Protein AF-A0A950D8M8-F1 (afdb_monomer)

Structure (mmCIF, N/CA/C/O backbone):
data_AF-A0A950D8M8-F1
#
_entry.id   AF-A0A950D8M8-F1
#
loop_
_atom_site.group_PDB
_atom_site.id
_atom_site.type_symbol
_atom_site.label_atom_id
_atom_site.label_alt_id
_atom_site.label_comp_id
_atom_site.label_asym_id
_atom_site.label_entity_id
_atom_site.label_seq_id
_atom_site.pdbx_PDB_ins_code
_atom_site.Cartn_x
_atom_site.Cartn_y
_atom_site.Cartn_z
_atom_site.occupancy
_atom_site.B_iso_or_equiv
_atom_site.auth_seq_id
_atom_site.auth_comp_id
_atom_site.auth_asym_id
_atom_site.auth_atom_id
_atom_site.pdbx_PDB_model_num
ATOM 1 N N . MET A 1 1 ? -4.737 -8.281 19.778 1.00 82.00 1 MET A N 1
ATOM 2 C CA . MET A 1 1 ? -5.221 -7.863 18.445 1.00 82.00 1 MET A CA 1
ATOM 3 C C . MET A 1 1 ? -4.470 -8.634 17.384 1.00 82.00 1 MET A C 1
ATOM 5 O O . MET A 1 1 ? -3.411 -9.161 17.703 1.00 82.00 1 MET A O 1
ATOM 9 N N . ARG A 1 2 ? -5.010 -8.769 16.174 1.00 89.94 2 ARG A N 1
ATOM 10 C CA . ARG A 1 2 ? -4.366 -9.537 15.103 1.00 89.94 2 ARG A CA 1
ATOM 11 C C . ARG A 1 2 ? -4.218 -8.660 13.872 1.00 89.94 2 ARG A C 1
ATOM 13 O O . ARG A 1 2 ? -5.165 -7.975 13.500 1.00 89.94 2 ARG A O 1
ATOM 20 N N . ALA A 1 3 ? -3.050 -8.728 13.246 1.00 94.50 3 ALA A N 1
ATOM 21 C CA . ALA A 1 3 ? -2.851 -8.208 11.907 1.00 94.50 3 ALA A CA 1
ATOM 22 C C . ALA A 1 3 ? -3.737 -8.975 10.915 1.00 94.50 3 ALA A C 1
ATOM 24 O O . ALA A 1 3 ? -3.830 -10.201 10.971 1.00 94.50 3 ALA A O 1
ATOM 25 N N . LEU A 1 4 ? -4.359 -8.241 9.998 1.00 95.56 4 LEU A N 1
ATOM 26 C CA . LEU A 1 4 ? -5.116 -8.788 8.876 1.00 95.56 4 LEU A CA 1
ATOM 27 C C . LEU A 1 4 ? -4.698 -8.034 7.624 1.00 95.56 4 LEU A C 1
ATOM 29 O O . LEU A 1 4 ? -4.805 -6.810 7.594 1.00 95.56 4 LEU A O 1
ATOM 33 N N . LEU A 1 5 ? -4.237 -8.765 6.619 1.00 96.75 5 LEU A N 1
ATOM 34 C CA . LEU A 1 5 ? -3.879 -8.253 5.302 1.00 96.75 5 LEU A CA 1
ATOM 35 C C . LEU A 1 5 ? -4.715 -9.005 4.275 1.00 96.75 5 LEU A C 1
ATOM 37 O O . LEU A 1 5 ? -4.923 -10.209 4.424 1.00 96.75 5 LEU A O 1
ATOM 41 N N . LEU A 1 6 ? -5.159 -8.309 3.236 1.00 97.38 6 LEU A N 1
ATOM 42 C CA . LEU A 1 6 ? -5.736 -8.946 2.058 1.00 97.38 6 LEU A CA 1
ATOM 43 C C . LEU A 1 6 ? -4.718 -8.875 0.918 1.00 97.38 6 LEU A C 1
ATOM 45 O O . LEU A 1 6 ? -4.135 -7.818 0.703 1.00 97.38 6 LEU A O 1
ATOM 49 N N . ALA A 1 7 ? -4.510 -9.968 0.188 1.00 97.69 7 ALA A N 1
ATOM 50 C CA . ALA A 1 7 ? -3.645 -9.991 -0.986 1.00 97.69 7 ALA A CA 1
ATOM 51 C C . ALA A 1 7 ? -4.438 -10.429 -2.222 1.00 97.69 7 ALA A C 1
ATOM 53 O O . ALA A 1 7 ? -5.079 -11.478 -2.205 1.00 97.69 7 ALA A O 1
ATOM 54 N N . VAL A 1 8 ? -4.377 -9.634 -3.289 1.00 96.00 8 VAL A N 1
ATOM 55 C CA . VAL A 1 8 ? -5.040 -9.889 -4.579 1.00 96.00 8 VAL A CA 1
ATOM 56 C C . VAL A 1 8 ? -4.062 -9.596 -5.713 1.00 96.00 8 VAL A C 1
ATOM 58 O O . VAL A 1 8 ? -3.216 -8.726 -5.574 1.00 96.00 8 VAL A O 1
ATOM 61 N N . HIS A 1 9 ? -4.122 -10.308 -6.841 1.00 94.69 9 HIS A N 1
ATOM 62 C CA . HIS A 1 9 ? -3.172 -10.037 -7.931 1.00 94.69 9 HIS A CA 1
ATOM 63 C C . HIS A 1 9 ? -3.469 -8.701 -8.624 1.00 94.69 9 HIS A C 1
ATOM 65 O O . HIS A 1 9 ? -2.609 -7.820 -8.668 1.00 94.69 9 HIS A O 1
ATOM 71 N N . HIS A 1 10 ? -4.693 -8.561 -9.143 1.00 92.00 10 HIS A N 1
ATOM 72 C CA . HIS A 1 10 ? -5.140 -7.338 -9.800 1.00 92.00 10 HIS A CA 1
ATOM 73 C C . HIS A 1 10 ? -5.424 -6.253 -8.759 1.00 92.00 10 HIS A C 1
ATOM 75 O O . HIS A 1 10 ? -6.096 -6.527 -7.762 1.00 92.00 10 HIS A O 1
ATOM 81 N N . PRO A 1 11 ? -4.928 -5.028 -8.972 1.00 91.62 11 PRO A N 1
ATOM 82 C CA . PRO A 1 11 ? -5.046 -3.975 -7.989 1.00 91.62 11 PRO A CA 1
ATOM 83 C C . PRO A 1 11 ? -6.480 -3.418 -7.963 1.00 91.62 11 PRO A C 1
ATOM 85 O O . PRO A 1 11 ? -7.012 -3.067 -9.018 1.00 91.62 11 PRO A O 1
ATOM 88 N N . PRO A 1 12 ? -7.111 -3.273 -6.779 1.00 91.12 12 PRO A N 1
ATOM 89 C CA . PRO A 1 12 ? -8.425 -2.629 -6.663 1.00 91.12 12 PRO A CA 1
ATOM 90 C C . PRO A 1 12 ? -8.411 -1.167 -7.130 1.00 91.12 12 PRO A C 1
ATOM 92 O O . PRO A 1 12 ? -9.403 -0.651 -7.635 1.00 91.12 12 PRO A O 1
ATOM 95 N N . TYR A 1 13 ? -7.259 -0.506 -6.988 1.00 87.12 13 TYR A N 1
ATOM 96 C CA . TYR A 1 13 ? -7.016 0.851 -7.459 1.00 87.12 13 TYR A CA 1
ATOM 97 C C . TYR A 1 13 ? -5.865 0.869 -8.452 1.00 87.12 13 TYR A C 1
ATOM 99 O O . TYR A 1 13 ? -4.809 0.328 -8.164 1.00 87.12 13 TYR A O 1
ATOM 107 N N . ALA A 1 14 ? -6.022 1.581 -9.559 1.00 68.94 14 ALA A N 1
ATOM 108 C CA . ALA A 1 14 ? -4.916 2.094 -10.355 1.00 68.94 14 ALA A CA 1
ATOM 109 C C . ALA A 1 14 ? -5.362 3.465 -10.872 1.00 68.94 14 ALA A C 1
ATOM 111 O O . ALA A 1 14 ? -6.450 3.595 -11.424 1.00 68.94 14 ALA A O 1
ATOM 112 N N . SER A 1 15 ? -4.595 4.518 -10.624 1.00 60.47 15 SER A N 1
ATOM 113 C CA . SER A 1 15 ? -4.939 5.875 -11.046 1.00 60.47 15 SER A CA 1
ATOM 114 C C . SER A 1 15 ? -4.283 6.192 -12.377 1.00 60.47 15 SER A C 1
ATOM 116 O O . SER A 1 15 ? -3.084 6.054 -12.471 1.00 60.47 15 SER A O 1
ATOM 118 N N . GLY A 1 16 ? -4.975 6.744 -13.379 1.00 49.78 16 GLY A N 1
ATOM 119 C CA . GLY A 1 16 ? -5.724 5.941 -14.359 1.00 49.78 16 GLY A CA 1
ATOM 120 C C . GLY A 1 16 ? -7.129 5.428 -14.020 1.00 49.78 16 GLY A C 1
ATOM 121 O O . GLY A 1 16 ? -7.500 4.410 -14.581 1.00 49.78 16 GLY A O 1
ATOM 122 N N . LEU A 1 17 ? -7.920 6.080 -13.157 1.00 49.00 17 LEU A N 1
ATOM 123 C CA . LEU A 1 17 ? -9.246 5.604 -12.686 1.00 49.00 17 LEU A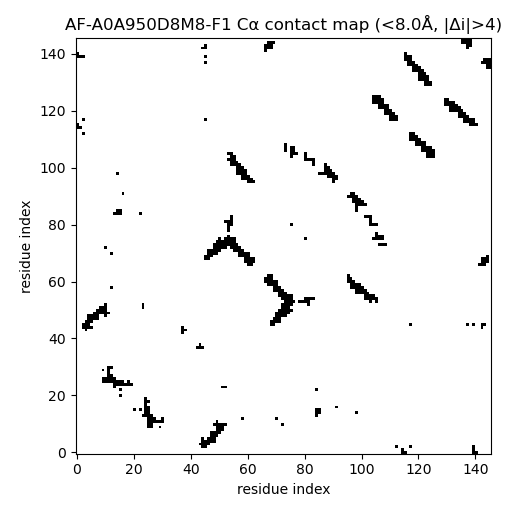 CA 1
ATOM 124 C C . LEU A 1 17 ? -10.357 5.483 -13.776 1.00 49.00 17 LEU A C 1
ATOM 126 O O . LEU A 1 17 ? -11.541 5.593 -13.467 1.00 49.00 17 LEU A O 1
ATOM 130 N N . GLN A 1 18 ? -10.001 5.272 -15.044 1.00 44.19 18 GLN A N 1
ATOM 131 C CA . GLN A 1 18 ? -10.886 4.916 -16.150 1.00 44.19 18 GLN A CA 1
ATOM 132 C C . GLN A 1 18 ? -10.387 3.640 -16.834 1.00 44.19 18 GLN A C 1
ATOM 134 O O . GLN A 1 18 ? -9.206 3.506 -17.142 1.00 44.19 18 GLN A O 1
ATOM 139 N N . GLU A 1 19 ? -11.327 2.756 -17.168 1.00 42.41 19 GLU A N 1
ATOM 140 C CA . GLU A 1 19 ? -11.137 1.515 -17.935 1.00 42.41 19 GLU A CA 1
ATOM 141 C C . GLU A 1 19 ? -10.598 1.714 -19.374 1.00 42.41 19 GLU A C 1
ATOM 143 O O . GLU A 1 19 ? -10.489 0.755 -20.131 1.00 42.41 19 GLU A O 1
ATOM 148 N N . SER A 1 20 ? -10.272 2.944 -19.794 1.00 41.97 20 SER A N 1
ATOM 149 C CA . SER A 1 20 ? -10.149 3.319 -21.211 1.00 41.97 20 SER A CA 1
ATOM 150 C C . SER A 1 20 ? -8.765 3.814 -21.667 1.00 41.97 20 SER A C 1
ATOM 152 O O . SER A 1 20 ? -8.684 4.527 -22.666 1.00 41.97 20 SER A O 1
ATOM 154 N N . GLY A 1 21 ? -7.673 3.489 -20.966 1.00 44.22 21 GLY A N 1
ATOM 155 C CA . GLY A 1 21 ? -6.319 3.957 -21.309 1.00 44.22 21 GLY A CA 1
ATOM 156 C C . GLY A 1 21 ? -5.296 2.846 -21.570 1.00 44.22 21 GLY A C 1
ATOM 157 O O . GLY A 1 21 ? -5.453 1.717 -21.118 1.00 44.22 21 GLY A O 1
ATOM 158 N N . PHE A 1 22 ? -4.199 3.182 -22.262 1.00 41.09 22 PHE A N 1
ATOM 159 C CA . PHE A 1 22 ? -2.985 2.357 -22.273 1.00 41.09 22 PHE A CA 1
ATOM 160 C C . PHE A 1 22 ? -2.318 2.430 -20.889 1.00 41.09 22 PHE A C 1
ATOM 162 O O . PHE A 1 22 ? -1.645 3.401 -20.553 1.00 41.09 22 PHE A O 1
ATOM 169 N N . GLY A 1 23 ? -2.551 1.401 -20.082 1.00 53.31 23 GLY A N 1
ATOM 170 C CA . GLY A 1 23 ? -2.074 1.227 -18.710 1.00 53.31 23 GLY A CA 1
ATOM 171 C C . GLY A 1 23 ? -2.907 0.125 -18.056 1.00 53.31 23 GLY A C 1
ATOM 172 O O . GLY A 1 23 ? -4.049 -0.066 -18.454 1.00 53.31 23 GLY A O 1
ATOM 173 N N . HIS A 1 24 ? -2.355 -0.647 -17.118 1.00 61.91 24 HIS A N 1
ATOM 174 C CA . HIS A 1 24 ? -3.120 -1.708 -16.453 1.00 61.91 24 HIS A CA 1
ATOM 175 C C . HIS A 1 24 ? -4.273 -1.084 -15.639 1.00 61.91 24 HIS A C 1
ATOM 177 O O . HIS A 1 24 ? -3.988 -0.402 -14.647 1.00 61.91 24 HIS A O 1
ATOM 183 N N . PRO A 1 25 ? -5.547 -1.258 -16.048 1.00 67.06 25 PRO A N 1
ATOM 184 C CA . PRO A 1 25 ? -6.665 -0.638 -15.353 1.00 67.06 25 PRO A CA 1
ATOM 185 C C . PRO A 1 25 ? -6.826 -1.267 -13.966 1.00 67.06 25 PRO A C 1
ATOM 187 O O . PRO A 1 25 ? -6.505 -2.440 -13.749 1.00 67.06 25 PRO A O 1
ATOM 190 N N . GLY A 1 26 ? -7.315 -0.475 -13.010 1.00 78.44 26 GLY A N 1
ATOM 191 C CA . GLY A 1 26 ? -7.736 -1.010 -11.716 1.00 78.44 26 GLY A CA 1
ATOM 192 C C . GLY A 1 26 ? -8.905 -1.981 -11.891 1.00 78.44 26 GLY A C 1
ATOM 193 O O . GLY A 1 26 ? -9.561 -1.987 -12.930 1.00 78.44 26 GLY A O 1
ATOM 194 N N . ASN A 1 27 ? -9.177 -2.794 -10.874 1.00 87.75 27 ASN A N 1
ATOM 195 C CA . ASN A 1 27 ? -10.291 -3.737 -10.885 1.00 87.75 27 ASN A CA 1
ATOM 196 C C . ASN A 1 27 ? -11.400 -3.278 -9.910 1.00 87.75 27 ASN A C 1
ATOM 198 O O . ASN A 1 27 ? -11.342 -3.620 -8.723 1.00 87.75 27 ASN A O 1
ATOM 202 N N . PRO A 1 28 ? -12.389 -2.487 -10.376 1.00 86.00 28 PRO A N 1
ATOM 203 C CA . PRO A 1 28 ? -13.472 -1.989 -9.528 1.00 86.00 28 PRO A CA 1
ATOM 204 C C . PRO A 1 28 ? -14.402 -3.100 -9.021 1.00 86.00 28 PRO A C 1
ATOM 206 O O . PRO A 1 28 ? -14.922 -2.979 -7.913 1.00 86.00 28 PRO A O 1
ATOM 209 N N . ASP A 1 29 ? -14.562 -4.199 -9.762 1.00 90.19 29 ASP A N 1
ATOM 210 C CA . ASP A 1 29 ? -15.346 -5.354 -9.306 1.00 90.19 29 ASP A CA 1
ATOM 211 C C . ASP A 1 29 ? -14.664 -6.041 -8.117 1.00 90.19 29 ASP A C 1
ATOM 213 O O . ASP A 1 29 ? -15.297 -6.294 -7.097 1.00 90.19 29 ASP A O 1
ATOM 217 N N . MET A 1 30 ? -13.341 -6.230 -8.183 1.00 91.75 30 MET A N 1
ATOM 218 C CA . MET A 1 30 ? -12.548 -6.728 -7.053 1.00 91.75 30 MET A CA 1
ATOM 219 C C . MET A 1 30 ? -12.666 -5.804 -5.838 1.00 91.75 30 MET A C 1
ATOM 221 O O . MET A 1 30 ? -12.779 -6.278 -4.711 1.00 91.75 30 MET A O 1
ATOM 225 N N . LEU A 1 31 ? -12.640 -4.482 -6.042 1.00 92.62 31 LEU A N 1
ATOM 226 C CA . LEU A 1 31 ? -12.848 -3.529 -4.951 1.00 92.62 31 LEU A CA 1
ATOM 227 C C . LEU A 1 31 ? -14.227 -3.713 -4.305 1.00 92.62 31 LEU A C 1
ATOM 229 O O . LEU A 1 31 ? -14.328 -3.736 -3.080 1.00 92.62 31 LEU A O 1
ATOM 233 N N . LYS A 1 32 ? -15.268 -3.867 -5.126 1.00 93.69 32 LYS A N 1
ATOM 234 C CA . LYS A 1 32 ? -16.634 -4.093 -4.660 1.00 93.69 32 LYS A CA 1
ATOM 235 C C . LYS A 1 32 ? -16.756 -5.405 -3.880 1.00 93.69 32 LYS A C 1
ATOM 237 O O . LYS A 1 32 ? -17.337 -5.404 -2.800 1.00 93.69 32 LYS A O 1
ATOM 242 N N . ASP A 1 33 ? -16.174 -6.493 -4.374 1.00 95.81 33 ASP A N 1
ATOM 243 C CA . ASP A 1 33 ? -16.197 -7.791 -3.691 1.00 95.81 33 ASP A CA 1
ATOM 244 C C . ASP A 1 33 ? -15.498 -7.729 -2.324 1.00 95.81 33 ASP A C 1
ATOM 246 O O . ASP A 1 33 ? -15.991 -8.289 -1.341 1.00 95.81 33 ASP A O 1
ATOM 250 N N . ILE A 1 34 ? -14.376 -7.000 -2.238 1.00 96.12 34 ILE A N 1
ATOM 251 C CA . ILE A 1 34 ? -13.669 -6.742 -0.975 1.00 96.12 34 ILE A CA 1
ATOM 252 C C . ILE A 1 34 ? -14.562 -5.966 -0.003 1.00 96.12 34 ILE A C 1
ATOM 254 O O . ILE A 1 34 ? -14.631 -6.310 1.180 1.00 96.12 34 ILE A O 1
ATOM 258 N N . ASP A 1 35 ? -15.244 -4.928 -0.479 1.00 95.81 35 ASP A N 1
ATOM 259 C CA . ASP A 1 35 ? -16.130 -4.114 0.352 1.00 95.81 35 ASP A CA 1
ATOM 260 C C . ASP A 1 35 ? -17.307 -4.921 0.883 1.00 95.81 35 ASP A C 1
ATOM 262 O O . ASP A 1 35 ? -17.604 -4.870 2.082 1.00 95.81 35 ASP A O 1
ATOM 266 N N . ASP A 1 36 ? -17.947 -5.694 0.010 1.00 97.44 36 ASP A N 1
ATOM 267 C CA . ASP A 1 36 ? -19.092 -6.525 0.350 1.00 97.44 36 ASP A CA 1
ATOM 268 C C . ASP A 1 36 ? -18.695 -7.591 1.377 1.00 97.44 36 ASP A C 1
ATOM 270 O O . ASP A 1 36 ? -19.379 -7.758 2.391 1.00 97.44 36 ASP A O 1
ATOM 274 N N . CYS A 1 37 ? -17.553 -8.267 1.188 1.00 97.25 37 CYS A N 1
ATOM 275 C CA . CYS A 1 37 ? -17.104 -9.287 2.132 1.00 97.25 37 CYS A CA 1
ATOM 276 C C . CYS A 1 37 ? -16.680 -8.689 3.481 1.00 97.25 37 CYS A C 1
ATOM 278 O O . CYS A 1 37 ? -17.013 -9.249 4.528 1.00 97.25 37 CYS A O 1
ATOM 280 N N . CYS A 1 38 ? -15.986 -7.544 3.488 1.00 96.19 38 CYS A N 1
ATOM 281 C CA . CYS A 1 38 ? -15.572 -6.877 4.727 1.00 96.19 38 CYS A CA 1
ATOM 282 C C . CYS A 1 38 ? -16.780 -6.343 5.503 1.00 96.19 38 CYS A C 1
ATOM 284 O O . CYS A 1 38 ? -16.840 -6.461 6.729 1.00 96.19 38 CYS A O 1
ATOM 286 N N . THR A 1 39 ? -17.767 -5.800 4.787 1.00 96.12 39 THR A N 1
ATOM 287 C CA . THR A 1 39 ? -19.030 -5.328 5.364 1.00 96.12 39 THR A CA 1
ATOM 288 C C . THR A 1 39 ? -19.819 -6.486 5.962 1.00 96.12 39 THR A C 1
ATOM 290 O O . THR A 1 39 ? -20.207 -6.412 7.127 1.00 96.12 39 THR A O 1
ATOM 293 N N . ALA A 1 40 ? -19.997 -7.580 5.216 1.00 97.69 40 ALA A N 1
ATOM 294 C CA . ALA A 1 40 ? -20.707 -8.765 5.692 1.00 97.69 40 ALA A CA 1
ATOM 295 C C . ALA A 1 40 ? -20.024 -9.409 6.911 1.00 97.69 40 ALA A C 1
ATOM 297 O O . ALA A 1 40 ? -20.700 -9.849 7.839 1.00 97.69 40 ALA A O 1
ATOM 298 N N . ALA A 1 41 ? -18.689 -9.437 6.935 1.00 96.19 41 ALA A N 1
ATOM 299 C CA . ALA A 1 41 ? -17.917 -9.977 8.051 1.00 96.19 41 ALA A CA 1
ATOM 300 C C . ALA A 1 41 ? -17.825 -9.025 9.257 1.00 96.19 41 ALA A C 1
ATOM 302 O O . ALA A 1 41 ? -17.436 -9.457 10.342 1.00 96.19 41 ALA A O 1
ATOM 303 N N . GLY A 1 42 ? -18.115 -7.732 9.078 1.00 94.06 42 GLY A N 1
ATOM 304 C CA . GLY A 1 42 ? -17.867 -6.698 10.087 1.00 94.06 42 GLY A CA 1
ATOM 305 C C . GLY A 1 42 ? -16.379 -6.499 10.413 1.00 94.06 42 GLY A C 1
ATOM 306 O O . GLY A 1 42 ? -16.046 -5.958 11.467 1.00 94.06 42 GLY A O 1
ATOM 307 N N . ILE A 1 43 ? -15.474 -6.950 9.538 1.00 92.44 43 ILE A N 1
ATOM 308 C CA . ILE A 1 43 ? -14.020 -6.921 9.739 1.00 92.44 43 ILE A CA 1
ATOM 309 C C . ILE A 1 43 ? -13.367 -6.335 8.489 1.00 92.44 43 ILE A C 1
ATOM 311 O O . ILE A 1 43 ? -13.570 -6.831 7.387 1.00 92.44 43 ILE A O 1
ATOM 315 N N . TRP A 1 44 ? -12.524 -5.320 8.680 1.00 94.38 44 TRP A N 1
ATOM 316 C CA . TRP A 1 44 ? -11.756 -4.675 7.611 1.00 94.38 44 TRP A CA 1
ATOM 317 C C . TRP A 1 44 ? -10.249 -4.922 7.782 1.00 94.38 44 TRP A C 1
ATOM 319 O O . TRP A 1 44 ? -9.744 -4.781 8.906 1.00 94.38 44 TRP A O 1
ATOM 329 N N . PRO A 1 45 ? -9.499 -5.235 6.706 1.00 95.94 45 PRO A N 1
ATOM 330 C CA . PRO A 1 45 ? -8.057 -5.459 6.778 1.00 95.94 45 PRO A CA 1
ATOM 331 C C . PRO A 1 45 ? -7.292 -4.177 7.136 1.00 95.94 45 PRO A C 1
ATOM 333 O O . PRO A 1 45 ? -7.793 -3.065 7.009 1.00 95.94 45 PRO A O 1
ATOM 336 N N . HIS A 1 46 ? -6.054 -4.340 7.597 1.00 96.69 46 HIS A N 1
ATOM 337 C CA . HIS A 1 46 ? -5.122 -3.251 7.913 1.00 96.69 46 HIS A CA 1
ATOM 338 C C . HIS A 1 46 ? -4.398 -2.719 6.685 1.00 96.69 46 HIS A C 1
ATOM 340 O O . HIS A 1 46 ? -3.975 -1.570 6.689 1.00 96.69 46 HIS A O 1
ATOM 346 N N . ALA A 1 47 ? -4.276 -3.536 5.643 1.00 96.94 47 ALA A N 1
ATOM 347 C CA . ALA A 1 47 ? -3.818 -3.120 4.330 1.00 96.94 47 ALA A CA 1
ATOM 348 C C . ALA A 1 47 ? -4.319 -4.103 3.270 1.00 96.94 47 ALA A C 1
ATOM 350 O O . ALA A 1 47 ? -4.606 -5.267 3.575 1.00 96.94 47 ALA A O 1
ATOM 351 N N . VAL A 1 48 ? -4.358 -3.643 2.023 1.00 97.06 48 VAL A N 1
ATOM 352 C CA . VAL A 1 48 ? -4.499 -4.511 0.849 1.00 97.06 48 VAL A CA 1
ATOM 353 C C . VAL A 1 48 ? -3.195 -4.494 0.062 1.00 97.06 48 VAL A C 1
ATOM 355 O O . VAL A 1 48 ? -2.627 -3.431 -0.176 1.00 97.06 48 VAL A O 1
ATOM 358 N N . LEU A 1 49 ? -2.713 -5.670 -0.326 1.00 97.94 49 LEU A N 1
ATOM 359 C CA . LEU A 1 49 ? -1.517 -5.871 -1.133 1.00 97.94 49 LEU A CA 1
ATOM 360 C C . LEU A 1 49 ? -1.924 -6.347 -2.524 1.00 97.94 49 LEU A C 1
ATOM 362 O O . LEU A 1 49 ? -2.757 -7.244 -2.661 1.00 97.94 49 LEU A O 1
ATOM 366 N N . SER A 1 50 ? -1.315 -5.767 -3.550 1.00 96.69 50 SER A N 1
ATOM 367 C CA . SER A 1 50 ? -1.544 -6.163 -4.934 1.00 96.69 50 SER A CA 1
ATOM 368 C C . SER A 1 50 ? -0.311 -6.014 -5.812 1.00 96.69 50 SER A C 1
ATOM 370 O O . SER A 1 50 ? 0.737 -5.563 -5.347 1.00 96.69 50 SER A O 1
ATOM 372 N N . ALA A 1 51 ? -0.413 -6.448 -7.068 1.00 94.00 51 ALA A N 1
ATOM 373 C CA . ALA A 1 51 ? 0.669 -6.415 -8.044 1.00 94.00 51 ALA A CA 1
ATOM 374 C C . ALA A 1 51 ? 0.121 -5.994 -9.418 1.00 94.00 51 ALA A C 1
ATOM 376 O O . ALA A 1 51 ? -0.601 -5.007 -9.510 1.00 94.00 51 ALA A O 1
ATOM 377 N N . HIS A 1 52 ? 0.461 -6.725 -10.480 1.00 92.81 52 HIS A N 1
ATOM 378 C CA . HIS A 1 52 ? 0.059 -6.472 -11.867 1.00 92.81 52 HIS A CA 1
ATOM 379 C C . HIS A 1 52 ? 0.716 -5.245 -12.521 1.00 92.81 52 HIS A C 1
ATOM 381 O O . HIS A 1 52 ? 1.352 -5.397 -13.557 1.00 92.81 52 HIS A O 1
ATOM 387 N N . SER A 1 53 ? 0.651 -4.054 -11.918 1.00 91.19 53 SER A N 1
ATOM 388 C CA . SER A 1 53 ? 1.378 -2.878 -12.425 1.00 91.19 53 SER A CA 1
ATOM 389 C C . SER A 1 53 ? 2.861 -2.967 -12.082 1.00 91.19 53 SER A C 1
ATOM 391 O O . SER A 1 53 ? 3.212 -3.170 -10.920 1.00 91.19 53 SER A O 1
ATOM 393 N N . HIS A 1 54 ? 3.740 -2.784 -13.070 1.00 93.31 54 HIS A N 1
ATOM 394 C CA . HIS A 1 54 ? 5.187 -2.979 -12.921 1.00 93.31 54 HIS A CA 1
ATOM 395 C C . HIS A 1 54 ? 5.898 -1.757 -12.323 1.00 93.31 54 HIS A C 1
ATOM 397 O O . HIS A 1 54 ? 6.832 -1.192 -12.892 1.00 93.31 54 HIS A O 1
ATOM 403 N N . ASN A 1 55 ? 5.400 -1.302 -11.181 1.00 93.88 55 ASN A N 1
ATOM 404 C CA . ASN A 1 55 ? 5.930 -0.203 -10.390 1.00 93.88 55 ASN A CA 1
ATOM 405 C C . ASN A 1 55 ? 5.425 -0.327 -8.945 1.00 93.88 55 ASN A C 1
ATOM 407 O O . ASN A 1 55 ? 4.637 -1.218 -8.612 1.00 93.88 55 ASN A O 1
ATOM 411 N N . TYR A 1 56 ? 5.914 0.554 -8.077 1.00 96.75 56 TYR A N 1
ATOM 412 C CA . TYR A 1 56 ? 5.389 0.699 -6.730 1.00 96.75 56 TYR A CA 1
ATOM 413 C C . TYR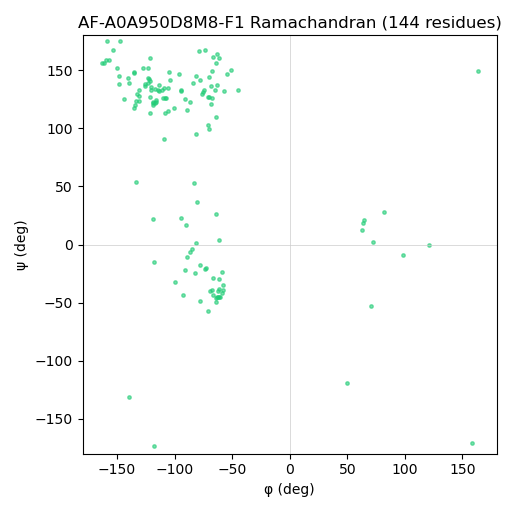 A 1 56 ? 4.352 1.816 -6.693 1.00 96.75 56 TYR A C 1
ATOM 415 O O . TYR A 1 56 ? 4.603 2.919 -7.182 1.00 96.75 56 TYR A O 1
ATOM 423 N N . GLN A 1 57 ? 3.213 1.545 -6.064 1.00 96.19 57 GLN A N 1
ATOM 4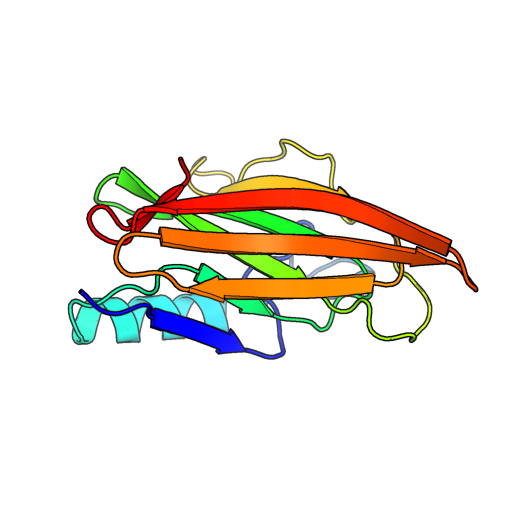24 C CA . GLN A 1 57 ? 2.147 2.512 -5.834 1.00 96.19 57 GLN A CA 1
ATOM 425 C C . GLN A 1 57 ? 1.553 2.321 -4.442 1.00 96.19 57 GLN A C 1
ATOM 427 O O . GLN A 1 57 ? 1.352 1.194 -3.988 1.00 96.19 57 GLN A O 1
ATOM 432 N N . ARG A 1 58 ? 1.186 3.426 -3.795 1.00 96.31 58 ARG A N 1
ATOM 433 C CA . ARG A 1 58 ? 0.431 3.414 -2.545 1.00 96.31 58 ARG A CA 1
ATOM 434 C C . ARG A 1 58 ? -0.758 4.353 -2.624 1.00 96.31 58 ARG A C 1
ATOM 436 O O . ARG A 1 58 ? -0.600 5.555 -2.829 1.00 96.31 58 ARG A O 1
ATOM 443 N N . TYR A 1 59 ? -1.940 3.810 -2.382 1.00 95.12 59 TYR A N 1
ATOM 444 C CA . TYR A 1 59 ? -3.179 4.554 -2.202 1.00 95.12 59 TYR A CA 1
ATOM 445 C C . TYR A 1 59 ? -3.545 4.565 -0.726 1.00 95.12 59 TYR A C 1
ATOM 447 O O . TYR A 1 59 ? -3.262 3.613 -0.003 1.00 95.12 59 TYR A O 1
ATOM 455 N N . MET A 1 60 ? -4.195 5.636 -0.289 1.00 94.50 60 MET A N 1
ATOM 456 C CA . MET A 1 60 ? -4.822 5.713 1.025 1.00 94.50 60 MET A CA 1
ATOM 457 C C . MET A 1 60 ? -6.317 5.858 0.815 1.00 94.50 60 MET A C 1
ATOM 459 O O . MET A 1 60 ? -6.745 6.794 0.138 1.00 94.50 60 MET A O 1
ATOM 463 N N . ARG A 1 61 ? -7.089 4.929 1.373 1.00 93.81 61 ARG A N 1
ATOM 464 C CA . ARG A 1 61 ? -8.548 4.946 1.309 1.00 93.81 61 ARG A CA 1
ATOM 465 C C . ARG A 1 61 ? -9.119 5.321 2.665 1.00 93.81 61 ARG A C 1
ATOM 467 O O . ARG A 1 61 ? -8.829 4.643 3.648 1.00 93.81 61 ARG A O 1
ATOM 474 N N . THR A 1 62 ? -9.971 6.334 2.684 1.00 94.44 62 THR A N 1
ATOM 475 C CA . THR A 1 62 ? -10.820 6.700 3.816 1.00 94.44 62 THR A CA 1
ATOM 476 C C . THR A 1 62 ? -12.141 5.940 3.719 1.00 94.44 62 THR A C 1
ATOM 478 O O . THR A 1 62 ? -12.904 6.117 2.770 1.00 94.44 62 THR A O 1
ATOM 481 N N . LEU A 1 63 ? -12.404 5.074 4.693 1.00 91.69 63 LEU A N 1
ATOM 482 C CA . LEU A 1 63 ? -13.669 4.359 4.850 1.00 91.69 63 LEU A CA 1
ATOM 483 C C . LEU A 1 63 ? -14.739 5.267 5.478 1.00 91.69 63 LEU A C 1
ATOM 485 O O . LEU A 1 63 ? -14.431 6.302 6.067 1.00 91.69 63 LEU A O 1
ATOM 489 N N . SER A 1 64 ? -16.004 4.844 5.419 1.00 89.44 64 SER A N 1
ATOM 490 C CA . SER A 1 64 ? -17.150 5.588 5.973 1.00 89.44 64 SER A CA 1
ATOM 491 C C . SER A 1 64 ? -17.057 5.859 7.481 1.00 89.44 64 SER A C 1
ATOM 493 O O . SER A 1 64 ? -17.646 6.815 7.973 1.00 89.44 64 SER A O 1
ATOM 495 N N . ASN A 1 65 ? -16.286 5.055 8.219 1.00 88.81 65 ASN A N 1
ATOM 496 C CA . ASN A 1 65 ? -16.002 5.247 9.644 1.00 88.81 65 ASN A CA 1
ATOM 497 C C . ASN A 1 65 ? -14.748 6.106 9.915 1.00 88.81 65 ASN A C 1
ATOM 499 O O . ASN A 1 65 ? -14.209 6.062 11.019 1.00 88.81 65 ASN A O 1
ATOM 503 N N . ASN A 1 66 ? -14.259 6.856 8.921 1.00 89.38 66 ASN A N 1
ATOM 504 C CA . ASN A 1 66 ? -13.028 7.658 8.961 1.00 89.38 66 ASN A CA 1
ATOM 505 C C . ASN A 1 66 ? -11.732 6.857 9.175 1.00 89.38 66 ASN A C 1
ATOM 507 O O . ASN A 1 66 ? -10.675 7.438 9.439 1.00 89.38 66 ASN A O 1
ATOM 511 N N . ARG A 1 67 ? -11.772 5.526 9.046 1.00 90.19 67 ARG A N 1
ATOM 512 C CA . ARG A 1 67 ? -10.554 4.715 9.001 1.00 90.19 67 ARG A CA 1
ATOM 513 C C . ARG A 1 67 ? -9.808 4.960 7.698 1.00 90.19 67 ARG A C 1
ATOM 515 O O . ARG A 1 67 ? -10.392 4.784 6.633 1.00 90.19 67 ARG A O 1
ATOM 522 N N . VAL A 1 68 ? -8.526 5.307 7.776 1.00 92.88 68 VAL A N 1
ATOM 523 C CA . VAL A 1 68 ? -7.66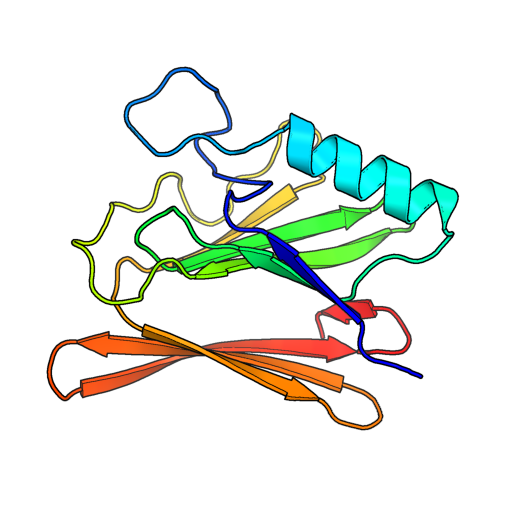2 5.479 6.606 1.00 92.88 68 VAL A CA 1
ATOM 524 C C . VAL A 1 68 ? -6.701 4.298 6.510 1.00 92.88 68 VAL A C 1
ATOM 526 O O . VAL A 1 68 ? -5.851 4.111 7.379 1.00 92.88 68 VAL A O 1
ATOM 529 N N . MET A 1 69 ? -6.824 3.498 5.451 1.00 93.06 69 MET A N 1
ATOM 530 C CA . MET A 1 69 ? -6.024 2.283 5.264 1.00 93.06 69 MET A CA 1
ATOM 531 C C . MET A 1 69 ? -5.231 2.296 3.945 1.00 93.06 69 MET A C 1
ATOM 533 O O . MET A 1 69 ? -5.734 2.794 2.929 1.00 93.06 69 MET A O 1
ATOM 537 N N . PRO A 1 70 ? -4.003 1.747 3.934 1.00 96.69 70 PRO A N 1
ATOM 538 C CA . PRO A 1 70 ? -3.185 1.663 2.737 1.00 96.69 70 PRO A CA 1
ATOM 539 C C . PRO A 1 70 ? -3.614 0.526 1.801 1.00 96.69 70 PRO A C 1
ATOM 541 O O . PRO A 1 70 ? -3.926 -0.591 2.222 1.00 96.69 70 PRO A O 1
ATOM 544 N N . TYR A 1 71 ? -3.552 0.815 0.507 1.00 96.31 71 TYR A N 1
ATOM 545 C CA . TYR A 1 71 ? -3.605 -0.156 -0.580 1.00 96.31 71 TYR A CA 1
ATOM 546 C C . TYR A 1 71 ? -2.292 -0.048 -1.352 1.00 96.31 71 TYR A C 1
ATOM 548 O O . TYR A 1 71 ? -1.957 1.020 -1.869 1.00 96.31 71 TYR A O 1
ATOM 556 N N . PHE A 1 72 ? -1.545 -1.140 -1.413 1.00 97.38 72 PHE A N 1
ATOM 557 C CA . PHE A 1 72 ? -0.255 -1.208 -2.082 1.00 97.38 72 PHE A CA 1
ATOM 558 C C . PHE A 1 72 ? -0.371 -1.928 -3.417 1.00 97.38 72 PHE A C 1
ATOM 560 O O . PHE A 1 72 ? -1.032 -2.963 -3.516 1.00 97.38 72 PHE A O 1
ATOM 567 N N . ILE A 1 73 ? 0.356 -1.429 -4.409 1.00 96.38 73 ILE A N 1
ATOM 568 C CA . ILE A 1 73 ? 0.677 -2.151 -5.635 1.00 96.38 73 ILE A CA 1
ATOM 569 C C . ILE A 1 73 ? 2.191 -2.305 -5.682 1.00 96.38 73 ILE A C 1
ATOM 571 O O . ILE A 1 73 ? 2.919 -1.317 -5.616 1.00 96.38 73 ILE A O 1
ATOM 575 N N . VAL A 1 74 ? 2.658 -3.548 -5.741 1.00 97.06 74 VAL A N 1
ATOM 576 C CA . VAL A 1 74 ? 4.073 -3.915 -5.641 1.00 97.06 74 VAL A CA 1
ATOM 577 C C . VAL A 1 74 ? 4.416 -4.919 -6.745 1.00 97.06 74 VAL A C 1
ATOM 579 O O . VAL A 1 74 ? 4.921 -6.010 -6.490 1.00 97.06 74 VAL A O 1
ATOM 582 N N . GLY A 1 75 ? 4.128 -4.582 -8.005 1.00 95.75 75 GLY A N 1
ATOM 583 C CA . GLY A 1 75 ? 4.488 -5.421 -9.159 1.00 95.75 75 GLY A CA 1
ATOM 584 C C . GLY A 1 75 ? 5.952 -5.262 -9.581 1.00 95.75 75 GLY A C 1
ATOM 585 O O . GLY A 1 75 ? 6.281 -5.284 -10.758 1.00 95.75 75 GLY A O 1
ATOM 586 N N . THR A 1 76 ? 6.857 -5.090 -8.624 1.00 96.75 76 THR A N 1
ATOM 587 C CA . THR A 1 76 ? 8.238 -4.630 -8.838 1.00 96.75 76 THR A CA 1
ATOM 588 C C . THR A 1 76 ? 9.247 -5.777 -8.970 1.00 96.75 76 THR A C 1
ATOM 590 O O . THR A 1 76 ? 10.436 -5.605 -8.707 1.00 96.75 76 THR A O 1
ATOM 593 N N . GLY A 1 77 ? 8.771 -6.967 -9.347 1.00 95.62 77 GLY A N 1
ATOM 594 C CA . GLY A 1 77 ? 9.498 -8.237 -9.231 1.00 95.62 77 GLY A CA 1
ATOM 595 C C . GLY A 1 77 ? 10.515 -8.560 -10.332 1.00 95.62 77 GLY A C 1
ATOM 596 O O . GLY A 1 77 ? 11.107 -9.633 -10.274 1.00 95.62 77 GLY A O 1
ATOM 597 N N . GLY A 1 78 ? 10.725 -7.684 -11.323 1.00 93.56 78 GLY A N 1
ATOM 598 C CA . GLY A 1 78 ? 11.767 -7.867 -12.353 1.00 93.56 78 GLY A CA 1
ATOM 599 C C . GLY A 1 78 ? 11.283 -7.918 -13.806 1.00 93.56 78 GLY A C 1
ATOM 600 O O . GLY A 1 78 ? 12.103 -8.043 -14.710 1.00 93.56 78 GLY A O 1
ATOM 601 N N . ILE A 1 79 ? 9.976 -7.807 -14.053 1.00 91.00 79 ILE A N 1
ATOM 602 C CA . ILE A 1 79 ? 9.438 -7.545 -15.395 1.00 91.00 79 ILE A CA 1
ATOM 603 C C . ILE A 1 79 ? 9.516 -6.042 -15.699 1.00 91.00 79 ILE A C 1
ATOM 605 O O . ILE A 1 79 ? 9.366 -5.238 -14.782 1.00 91.00 79 ILE A O 1
ATOM 609 N N . GLY A 1 80 ? 9.765 -5.672 -16.961 1.00 92.12 80 GLY A N 1
ATOM 610 C CA . GLY A 1 80 ? 10.051 -4.290 -17.373 1.00 92.12 80 GLY A CA 1
ATOM 611 C C . GLY A 1 80 ? 9.111 -3.253 -16.754 1.00 92.12 80 GLY A C 1
ATOM 612 O O . GLY A 1 80 ? 7.892 -3.454 -16.729 1.00 92.12 80 GLY A O 1
ATOM 613 N N . THR A 1 81 ? 9.701 -2.171 -16.241 1.00 92.06 81 THR A N 1
ATOM 614 C CA . THR A 1 81 ? 8.997 -1.155 -15.458 1.00 92.06 81 THR A CA 1
ATOM 615 C C . THR A 1 81 ? 7.935 -0.425 -16.272 1.00 92.06 81 THR A C 1
ATOM 617 O O . THR A 1 81 ? 7.970 -0.375 -17.503 1.00 92.06 81 THR A O 1
ATOM 620 N N . GLN A 1 82 ? 6.953 0.125 -15.563 1.00 89.75 82 GLN A N 1
ATOM 621 C CA . GLN A 1 82 ? 5.881 0.927 -16.139 1.00 89.75 82 GLN A CA 1
ATOM 622 C C . GLN A 1 82 ? 5.860 2.323 -15.524 1.00 89.75 82 GLN A C 1
ATOM 624 O O . GLN A 1 82 ? 5.976 2.469 -14.303 1.00 89.75 82 GLN A O 1
ATOM 629 N N . ASN A 1 83 ? 5.598 3.322 -16.368 1.00 89.81 83 ASN A N 1
ATOM 630 C CA . ASN A 1 83 ? 5.411 4.711 -15.958 1.00 89.81 83 ASN A CA 1
ATOM 631 C C . ASN A 1 83 ? 4.385 4.843 -14.826 1.00 89.81 83 ASN A C 1
ATOM 633 O O . ASN A 1 83 ? 3.406 4.091 -14.744 1.00 89.81 83 ASN A O 1
ATOM 637 N N . ILE A 1 84 ? 4.575 5.859 -13.985 1.00 90.00 84 ILE A N 1
ATOM 638 C CA . ILE A 1 84 ? 3.603 6.206 -12.952 1.00 90.00 84 ILE A CA 1
ATOM 639 C C . ILE A 1 84 ? 2.320 6.748 -13.606 1.00 90.00 84 ILE A C 1
ATOM 641 O O . ILE A 1 84 ? 2.393 7.694 -14.392 1.00 90.00 84 ILE A O 1
ATOM 645 N N . PRO A 1 85 ? 1.143 6.174 -13.295 1.00 83.75 85 PRO A N 1
ATOM 646 C CA . PRO A 1 85 ? -0.048 6.373 -14.122 1.00 83.75 85 PRO A CA 1
ATOM 647 C C . PRO A 1 85 ? -0.870 7.637 -13.778 1.00 83.75 85 PRO A C 1
ATOM 649 O O . PRO A 1 85 ? -1.793 7.995 -14.513 1.00 83.75 85 PRO A O 1
ATOM 652 N N . ALA A 1 86 ? -0.520 8.359 -12.705 1.00 85.56 86 ALA A N 1
ATOM 653 C CA . ALA A 1 86 ? -1.099 9.659 -12.357 1.00 85.56 86 ALA A CA 1
ATOM 654 C C . ALA A 1 86 ? -0.130 10.527 -11.526 1.00 85.56 86 ALA A C 1
ATOM 656 O O . ALA A 1 86 ? 0.860 10.024 -10.996 1.00 85.56 86 ALA A O 1
ATOM 657 N N . PRO A 1 87 ? -0.408 11.829 -11.341 1.00 88.94 87 PRO A N 1
ATOM 658 C CA . PRO A 1 87 ? 0.337 12.656 -10.396 1.00 88.94 87 PRO A CA 1
ATOM 659 C C . PRO A 1 87 ? 0.128 12.201 -8.944 1.00 88.94 87 PRO A C 1
ATOM 661 O O . PRO A 1 87 ? -1.007 12.028 -8.493 1.00 88.94 87 PRO A O 1
ATOM 664 N N . ILE A 1 88 ? 1.216 12.075 -8.178 1.00 92.25 88 ILE A N 1
ATOM 665 C CA . ILE A 1 88 ? 1.144 11.837 -6.729 1.00 92.25 88 ILE A CA 1
ATOM 666 C C . ILE A 1 88 ? 0.334 12.965 -6.073 1.00 92.25 88 ILE A C 1
ATOM 668 O O . ILE A 1 88 ? 0.559 14.147 -6.320 1.00 92.25 88 ILE A O 1
ATOM 672 N N . GLY A 1 89 ? -0.614 12.595 -5.216 1.00 90.69 89 GLY A N 1
ATOM 673 C CA . GLY A 1 89 ? -1.560 13.502 -4.573 1.00 90.69 89 GLY A CA 1
ATOM 674 C C . GLY A 1 89 ? -2.929 13.573 -5.249 1.00 90.69 89 GLY A C 1
ATOM 675 O O . GLY A 1 89 ? -3.840 14.142 -4.644 1.00 90.69 89 GLY A O 1
ATOM 676 N N . ALA A 1 90 ? -3.098 12.971 -6.433 1.00 89.62 90 ALA A N 1
ATOM 677 C CA . ALA A 1 90 ? -4.398 12.831 -7.081 1.00 89.62 90 ALA A CA 1
ATOM 678 C C . ALA A 1 90 ? -5.421 12.147 -6.157 1.00 89.62 90 ALA A C 1
ATOM 680 O O . ALA A 1 90 ? -5.077 11.281 -5.344 1.00 89.62 90 ALA A O 1
ATOM 681 N N . LYS A 1 91 ? -6.687 12.550 -6.287 1.00 89.25 91 LYS A N 1
ATOM 682 C CA . LYS A 1 91 ? -7.803 12.036 -5.490 1.00 89.25 91 LYS A CA 1
ATOM 683 C C . LYS A 1 91 ? -8.899 11.469 -6.387 1.00 89.25 91 LYS A C 1
ATOM 685 O O . LYS A 1 91 ? -9.059 11.928 -7.517 1.00 89.25 91 LYS A O 1
ATOM 690 N N . SER A 1 92 ? -9.657 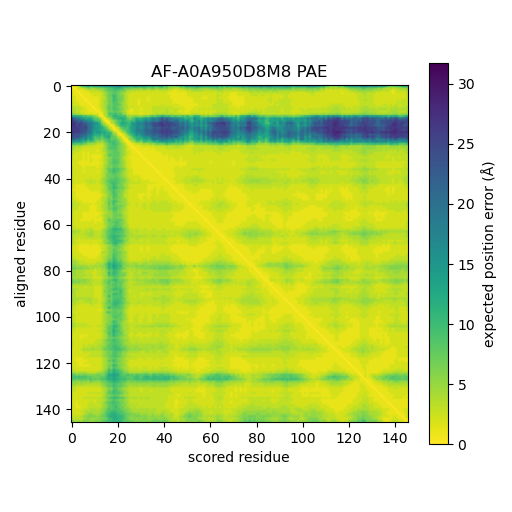10.503 -5.873 1.00 87.50 92 SER A N 1
ATOM 691 C CA . SER A 1 92 ? -10.932 10.099 -6.473 1.00 87.50 92 SER A CA 1
ATOM 692 C C . SER A 1 92 ? -11.925 11.267 -6.478 1.00 87.50 92 SER A C 1
ATOM 694 O O . SER A 1 92 ? -11.771 12.229 -5.723 1.00 87.50 92 SER A O 1
ATOM 696 N N . ALA A 1 93 ? -12.956 11.186 -7.323 1.00 86.00 93 ALA A N 1
ATOM 697 C CA . ALA A 1 93 ? -13.954 12.249 -7.476 1.00 86.00 93 ALA A CA 1
ATOM 698 C C . ALA A 1 93 ? -14.685 12.593 -6.164 1.00 86.00 93 ALA A C 1
ATOM 700 O O . ALA A 1 93 ? -14.988 13.755 -5.911 1.00 86.00 93 ALA A O 1
ATOM 701 N N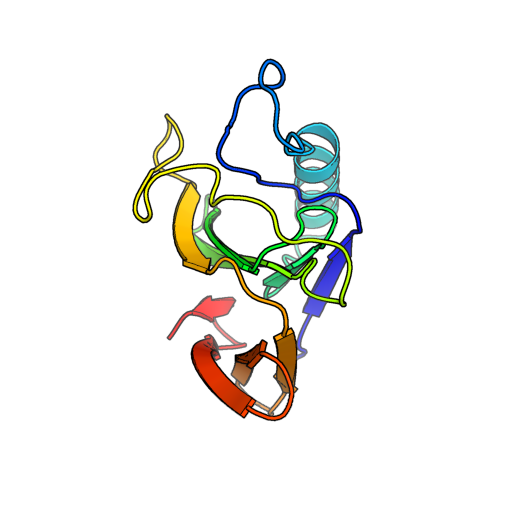 . ASP A 1 94 ? -14.923 11.594 -5.314 1.00 87.19 94 ASP A N 1
ATOM 702 C CA . ASP A 1 94 ? -15.523 11.737 -3.981 1.00 87.19 94 ASP A CA 1
ATOM 703 C C . ASP A 1 94 ? -14.498 12.093 -2.882 1.00 87.19 94 ASP A C 1
ATOM 705 O O . ASP A 1 94 ? -14.861 12.298 -1.726 1.00 87.19 94 ASP A O 1
ATOM 709 N N . GLY A 1 95 ? -13.206 12.152 -3.220 1.00 89.88 95 GLY A N 1
ATOM 710 C CA . GLY A 1 95 ? -12.112 12.433 -2.295 1.00 89.88 95 GLY A CA 1
ATOM 711 C C . GLY A 1 95 ? -11.773 11.306 -1.313 1.00 89.88 95 GLY A C 1
ATOM 712 O O . GLY A 1 95 ? -10.875 11.504 -0.491 1.00 89.88 95 GLY A O 1
ATOM 713 N N . SER A 1 96 ? -12.441 10.149 -1.383 1.00 91.25 96 SER A N 1
ATOM 714 C CA . SER A 1 96 ? -12.250 9.035 -0.441 1.00 91.25 96 SER A CA 1
ATOM 715 C C . SER A 1 96 ? -10.937 8.278 -0.654 1.00 91.25 96 SER A C 1
ATOM 717 O O . SER A 1 96 ? -10.433 7.648 0.274 1.00 91.25 96 SER A O 1
ATOM 719 N N . VAL A 1 97 ? -10.336 8.368 -1.842 1.00 92.88 97 VAL A N 1
ATOM 720 C CA . VAL A 1 97 ? -9.067 7.718 -2.182 1.00 92.88 97 VAL A CA 1
ATOM 721 C C . VAL A 1 97 ? -8.038 8.764 -2.585 1.00 92.88 97 VAL A C 1
ATOM 723 O O . VAL A 1 97 ? -8.305 9.623 -3.424 1.00 92.88 97 VAL A O 1
ATOM 726 N N . ARG A 1 98 ? -6.826 8.662 -2.033 1.00 92.62 98 ARG A N 1
ATOM 727 C CA . ARG A 1 98 ? -5.667 9.478 -2.415 1.00 92.62 98 ARG A CA 1
ATOM 728 C C . ARG A 1 98 ? -4.536 8.607 -2.946 1.00 92.62 98 ARG A C 1
ATOM 730 O O . ARG A 1 98 ? -4.000 7.783 -2.201 1.00 92.62 98 ARG A O 1
ATOM 737 N N . PHE A 1 99 ? -4.093 8.865 -4.173 1.00 93.56 99 PHE A N 1
ATOM 738 C CA . PHE A 1 99 ? -2.855 8.304 -4.709 1.00 93.56 99 PHE A CA 1
ATOM 739 C C . PHE A 1 99 ? -1.664 8.957 -4.009 1.00 93.56 99 PHE A C 1
ATOM 741 O O . PHE A 1 99 ? -1.367 10.131 -4.214 1.00 93.56 99 PHE A O 1
ATOM 748 N N . SER A 1 100 ? -1.057 8.243 -3.068 1.00 94.88 100 SER A N 1
ATOM 749 C CA . SER A 1 100 ? -0.274 8.867 -2.006 1.00 94.88 100 SER A CA 1
ATOM 750 C C . SER A 1 100 ? 1.223 8.858 -2.218 1.00 94.88 100 SER A C 1
ATOM 752 O O . SER A 1 100 ? 1.868 9.806 -1.773 1.00 94.88 100 SER A O 1
ATOM 754 N N . ASN A 1 101 ? 1.756 7.831 -2.873 1.00 96.81 101 ASN A N 1
ATOM 755 C CA . ASN A 1 101 ? 3.163 7.752 -3.241 1.00 96.81 101 ASN A CA 1
ATOM 756 C C . ASN A 1 101 ? 3.357 6.720 -4.359 1.00 96.81 101 ASN A C 1
ATOM 758 O O . ASN A 1 101 ? 2.534 5.812 -4.499 1.00 96.81 101 ASN A O 1
ATOM 762 N N . ALA A 1 102 ? 4.427 6.850 -5.139 1.00 95.88 102 ALA A N 1
ATOM 763 C CA . ALA A 1 102 ? 4.787 5.888 -6.173 1.00 95.88 102 ALA A CA 1
ATOM 764 C C . ALA A 1 102 ? 6.239 6.050 -6.631 1.00 95.88 102 ALA A C 1
ATOM 766 O O . ALA A 1 102 ? 6.804 7.139 -6.538 1.00 95.88 102 ALA A O 1
ATOM 767 N N . ILE A 1 103 ? 6.818 4.976 -7.168 1.00 96.19 103 ILE A N 1
ATOM 768 C CA . ILE A 1 103 ? 8.110 5.017 -7.858 1.00 96.19 103 ILE A CA 1
ATOM 769 C C . ILE A 1 103 ? 8.161 3.966 -8.967 1.00 96.19 103 ILE A C 1
ATOM 771 O O . ILE A 1 103 ? 7.707 2.831 -8.800 1.00 96.19 103 ILE A O 1
ATOM 775 N N . GLU A 1 104 ? 8.718 4.355 -10.110 1.00 95.19 104 GLU A N 1
ATOM 776 C CA . GLU A 1 104 ? 9.068 3.435 -11.184 1.00 95.19 104 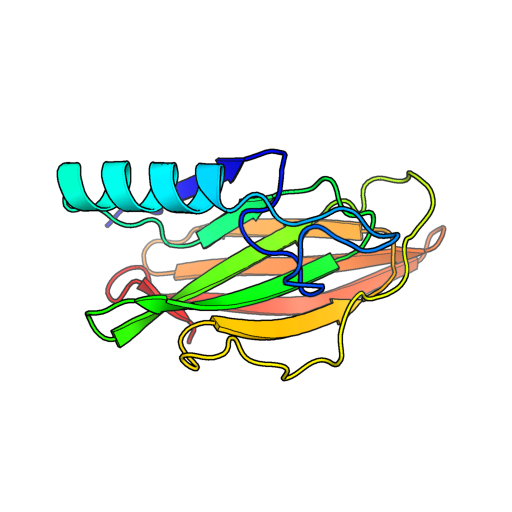GLU A CA 1
ATOM 777 C C . GLU A 1 104 ? 10.421 2.789 -10.860 1.00 95.19 104 GLU A C 1
ATOM 779 O O . GLU A 1 104 ? 11.481 3.375 -11.066 1.00 95.19 104 GLU A O 1
ATOM 784 N N . SER A 1 105 ? 10.389 1.602 -10.257 1.00 96.12 105 SER A N 1
ATOM 785 C CA . SER A 1 105 ? 11.592 0.860 -9.881 1.00 96.12 105 SER A CA 1
ATOM 786 C C . SER A 1 105 ? 11.271 -0.619 -9.685 1.00 96.12 105 SER A C 1
ATOM 788 O O . SER A 1 105 ? 10.124 -0.975 -9.395 1.00 96.12 105 SER A O 1
ATOM 790 N N . TYR A 1 106 ? 12.287 -1.481 -9.778 1.00 98.06 106 TYR A N 1
ATOM 791 C CA . TYR A 1 106 ? 12.193 -2.804 -9.166 1.00 98.06 106 TYR A CA 1
ATOM 792 C C . TYR A 1 106 ? 12.311 -2.679 -7.647 1.00 98.06 106 TYR A C 1
ATOM 794 O O . TYR A 1 106 ? 12.687 -1.639 -7.107 1.00 98.06 106 TYR A O 1
ATOM 802 N N . GLY A 1 107 ? 11.986 -3.745 -6.926 1.00 97.81 107 GLY A N 1
ATOM 803 C CA . GLY A 1 107 ? 12.022 -3.704 -5.473 1.00 97.81 107 GLY A CA 1
ATOM 804 C C . GLY A 1 107 ? 11.157 -4.757 -4.824 1.00 97.81 107 GLY A C 1
ATOM 805 O O . GLY A 1 107 ? 10.622 -5.650 -5.481 1.00 97.81 107 GLY A O 1
ATOM 806 N N . PHE A 1 108 ? 11.013 -4.627 -3.515 1.00 98.06 108 PHE A N 1
ATOM 807 C CA . PHE A 1 108 ? 10.183 -5.502 -2.702 1.00 98.06 108 PHE A CA 1
ATOM 808 C C . PHE A 1 108 ? 9.621 -4.745 -1.500 1.00 98.06 108 PHE A C 1
ATOM 810 O O . PHE A 1 108 ? 10.224 -3.792 -1.000 1.00 98.06 108 PHE A O 1
ATOM 817 N N . LEU A 1 109 ? 8.454 -5.189 -1.032 1.00 98.44 109 LEU A N 1
ATOM 818 C CA . LEU A 1 109 ? 7.825 -4.693 0.185 1.00 98.44 109 LEU A CA 1
ATOM 819 C C . LEU A 1 109 ? 8.090 -5.678 1.325 1.00 98.44 109 LEU A C 1
ATOM 821 O O . LEU A 1 109 ? 7.632 -6.818 1.285 1.00 98.44 109 LEU A O 1
ATOM 825 N N . THR A 1 110 ? 8.790 -5.229 2.360 1.00 98.38 110 THR A N 1
ATOM 826 C CA . THR A 1 110 ? 8.928 -5.979 3.611 1.00 98.38 110 THR A CA 1
ATOM 827 C C . THR A 1 110 ? 7.808 -5.567 4.555 1.00 98.38 110 THR A C 1
ATOM 829 O O . THR A 1 110 ? 7.654 -4.382 4.844 1.00 98.38 110 THR A O 1
ATOM 832 N N . THR A 1 111 ? 7.038 -6.537 5.053 1.00 97.44 111 THR A N 1
ATOM 833 C CA . THR A 1 111 ? 6.003 -6.305 6.072 1.00 97.44 111 THR A CA 1
ATOM 834 C C . THR A 1 111 ? 6.438 -6.918 7.397 1.00 97.44 111 THR A C 1
ATOM 836 O O . THR A 1 111 ? 6.750 -8.105 7.452 1.00 97.44 111 THR A O 1
ATOM 839 N N . SER A 1 112 ? 6.443 -6.121 8.463 1.00 97.12 112 SER A N 1
ATOM 840 C CA . SER A 1 112 ? 6.745 -6.556 9.827 1.00 97.12 112 SER A CA 1
ATOM 841 C C . SER A 1 112 ? 5.525 -6.364 10.719 1.00 97.12 112 SER A C 1
ATOM 843 O O . SER A 1 112 ? 4.887 -5.314 10.680 1.00 97.12 112 SER A O 1
ATOM 845 N N . ALA A 1 113 ? 5.199 -7.373 11.524 1.00 96.25 113 ALA A N 1
ATOM 846 C CA . ALA A 1 113 ? 4.107 -7.321 12.486 1.00 96.25 113 ALA A CA 1
ATOM 847 C C . ALA A 1 113 ? 4.663 -7.389 13.911 1.00 96.25 113 ALA A C 1
ATOM 849 O O . ALA A 1 113 ? 5.472 -8.254 14.239 1.00 96.25 113 ALA A O 1
ATOM 850 N N . SER A 1 114 ? 4.186 -6.492 14.764 1.00 95.25 114 SER A N 1
ATOM 851 C CA . SER A 1 114 ? 4.416 -6.504 16.207 1.00 95.25 114 SER A CA 1
ATOM 852 C C . SER A 1 114 ? 3.083 -6.655 16.944 1.00 95.25 114 SER A C 1
ATOM 854 O O . SER A 1 114 ? 2.036 -6.860 16.329 1.00 95.25 114 SER A O 1
ATOM 856 N N . LYS A 1 115 ? 3.110 -6.555 18.277 1.00 95.81 115 LYS A N 1
ATOM 857 C CA . LYS A 1 115 ? 1.895 -6.603 19.100 1.00 95.81 115 LYS A CA 1
ATOM 858 C C . LYS A 1 115 ? 0.890 -5.505 18.725 1.00 95.81 115 LYS A C 1
ATOM 860 O O . LYS A 1 115 ? -0.310 -5.779 18.701 1.00 95.81 115 LYS A O 1
ATOM 865 N N . ASP A 1 116 ? 1.399 -4.310 18.427 1.00 96.50 116 ASP A N 1
ATOM 866 C CA . ASP A 1 116 ? 0.591 -3.093 18.298 1.00 96.50 116 ASP A CA 1
ATOM 867 C C . ASP A 1 116 ? 0.656 -2.483 16.889 1.00 96.50 116 ASP A C 1
ATOM 869 O O . ASP A 1 116 ? -0.210 -1.697 16.527 1.00 96.50 116 ASP A O 1
ATOM 873 N N . HIS A 1 117 ? 1.625 -2.885 16.059 1.00 96.88 117 HIS A N 1
ATOM 874 C CA . HIS A 1 117 ? 1.882 -2.240 14.769 1.00 96.88 117 HIS A CA 1
ATOM 875 C C . HIS A 1 117 ? 2.107 -3.220 13.620 1.00 96.88 117 HIS A C 1
ATOM 877 O O . HIS A 1 117 ? 2.726 -4.273 13.800 1.00 96.88 117 HIS A O 1
ATOM 883 N N . LEU A 1 118 ? 1.695 -2.801 12.424 1.00 97.06 118 LEU A N 1
ATOM 884 C CA . LEU A 1 118 ? 2.180 -3.305 11.141 1.00 97.06 118 LEU A CA 1
ATOM 885 C C . LEU A 1 118 ? 3.048 -2.245 10.474 1.00 97.06 118 LEU A C 1
ATOM 887 O O . LEU A 1 118 ? 2.590 -1.129 10.257 1.00 97.06 118 LEU A O 1
ATOM 891 N N . THR A 1 119 ? 4.268 -2.601 10.096 1.00 98.06 119 THR A N 1
ATOM 892 C CA . THR A 1 119 ? 5.175 -1.714 9.365 1.00 98.06 119 THR A CA 1
ATOM 893 C C . THR A 1 119 ? 5.430 -2.277 7.979 1.00 98.06 119 THR A C 1
ATOM 895 O O . THR A 1 119 ? 5.731 -3.461 7.831 1.00 98.06 119 THR A O 1
ATOM 898 N N . PHE A 1 120 ? 5.328 -1.422 6.968 1.00 98.56 120 PHE A N 1
ATOM 899 C CA . PHE A 1 120 ? 5.574 -1.753 5.572 1.00 98.56 120 PHE A CA 1
ATOM 900 C C . PHE A 1 120 ? 6.730 -0.902 5.065 1.00 98.56 120 PHE A C 1
ATOM 902 O O . PHE A 1 120 ? 6.639 0.324 5.094 1.00 98.56 120 PHE A O 1
ATOM 909 N N . THR A 1 121 ? 7.791 -1.538 4.581 1.00 98.75 121 THR A N 1
ATOM 910 C CA . THR A 1 121 ? 8.971 -0.860 4.039 1.00 98.75 121 THR A CA 1
ATOM 911 C C . THR A 1 121 ? 9.181 -1.284 2.597 1.00 98.75 121 THR A C 1
ATOM 913 O O . THR A 1 121 ? 9.498 -2.445 2.330 1.00 98.75 121 THR A O 1
ATOM 916 N N . PHE A 1 122 ? 9.013 -0.350 1.660 1.00 98.75 122 PHE A N 1
ATOM 917 C CA . PHE A 1 122 ? 9.355 -0.589 0.26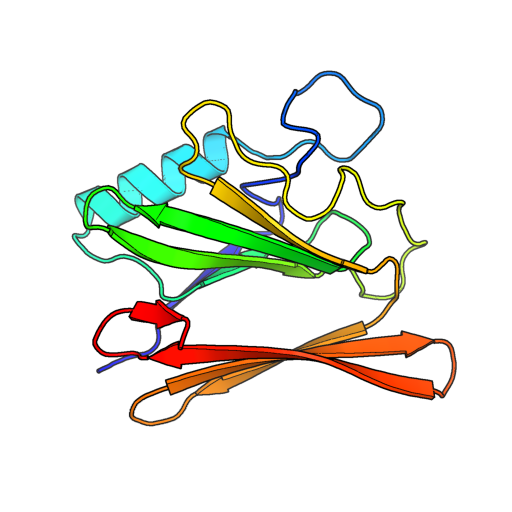3 1.00 98.75 122 PHE A CA 1
ATOM 918 C C . PHE A 1 122 ? 10.832 -0.267 0.039 1.00 98.75 122 PHE A C 1
ATOM 920 O O . PHE A 1 122 ? 11.292 0.848 0.307 1.00 98.75 122 PHE A O 1
ATOM 927 N N . THR A 1 123 ? 11.571 -1.257 -0.453 1.00 98.75 123 THR A N 1
ATOM 928 C CA . THR A 1 123 ? 12.981 -1.125 -0.824 1.00 98.75 123 THR A CA 1
ATOM 929 C C . THR A 1 123 ? 13.085 -1.154 -2.340 1.00 98.75 123 THR A C 1
ATOM 931 O O . THR A 1 123 ? 12.814 -2.185 -2.957 1.00 98.75 123 THR A O 1
ATOM 934 N N . ALA A 1 124 ? 13.489 -0.028 -2.926 1.00 98.25 124 ALA A N 1
ATOM 935 C CA . ALA A 1 124 ? 13.811 0.068 -4.339 1.00 98.25 124 ALA A CA 1
ATOM 936 C C . ALA A 1 124 ? 15.106 -0.701 -4.632 1.00 98.25 124 ALA A C 1
ATOM 938 O O . ALA A 1 124 ? 16.038 -0.746 -3.820 1.00 98.25 124 ALA A O 1
ATOM 939 N N . ALA A 1 125 ? 15.150 -1.325 -5.800 1.00 96.81 125 ALA A N 1
ATOM 940 C CA . ALA A 1 125 ? 16.212 -2.209 -6.234 1.00 96.81 125 ALA A CA 1
ATOM 941 C C . ALA A 1 125 ? 16.591 -1.880 -7.677 1.00 96.81 125 ALA A C 1
ATOM 943 O O . ALA A 1 125 ? 15.783 -2.040 -8.582 1.00 96.81 125 ALA A O 1
ATOM 944 N N . VAL A 1 126 ? 17.830 -1.455 -7.906 1.00 90.94 126 VAL A N 1
ATOM 945 C CA . VAL A 1 126 ? 18.373 -1.259 -9.257 1.00 90.94 126 VAL A CA 1
ATOM 946 C C . VAL A 1 126 ? 19.754 -1.892 -9.274 1.00 90.94 126 VAL A C 1
ATOM 948 O O . VAL A 1 126 ? 20.605 -1.545 -8.454 1.00 90.94 126 VAL A O 1
ATOM 951 N N . ASP A 1 127 ? 19.949 -2.882 -10.142 1.00 88.69 127 ASP A N 1
ATOM 952 C CA . ASP A 1 127 ? 21.143 -3.728 -10.178 1.00 88.69 127 ASP A CA 1
ATOM 953 C C . ASP A 1 127 ? 21.488 -4.295 -8.785 1.00 88.69 127 ASP A C 1
ATOM 955 O O . ASP A 1 127 ? 20.683 -5.001 -8.162 1.00 88.69 127 ASP A O 1
ATOM 959 N N . THR A 1 128 ? 22.671 -3.965 -8.268 1.00 91.62 128 THR A N 1
ATOM 960 C CA . THR A 1 128 ? 23.160 -4.349 -6.937 1.00 91.62 128 THR A CA 1
ATOM 961 C C . THR A 1 128 ? 22.784 -3.354 -5.840 1.00 91.62 128 THR A C 1
ATOM 963 O O . THR A 1 128 ? 22.938 -3.665 -4.659 1.00 91.62 128 THR A O 1
ATOM 966 N N . HIS A 1 129 ? 22.264 -2.177 -6.193 1.00 94.25 129 HIS A N 1
ATOM 967 C CA . HIS A 1 129 ? 21.900 -1.149 -5.229 1.00 94.25 129 HIS A CA 1
ATOM 968 C C . HIS A 1 129 ? 20.502 -1.404 -4.664 1.00 94.25 129 HIS A C 1
ATOM 970 O O . HIS A 1 129 ? 19.566 -1.810 -5.364 1.00 94.25 129 HIS A O 1
ATOM 976 N N . ARG A 1 130 ? 20.375 -1.178 -3.357 1.00 97.62 130 ARG A N 1
ATOM 977 C CA . ARG A 1 130 ? 19.127 -1.275 -2.602 1.00 97.62 130 ARG A CA 1
ATOM 978 C C . ARG A 1 130 ? 18.997 -0.033 -1.737 1.00 97.62 130 ARG A C 1
ATOM 980 O O . ARG A 1 130 ? 19.934 0.308 -1.018 1.00 97.62 130 ARG A O 1
ATOM 987 N N . SER A 1 131 ? 17.849 0.626 -1.794 1.00 97.75 131 SER A N 1
ATOM 988 C CA . SER A 1 131 ? 17.558 1.794 -0.965 1.00 97.75 131 SER A CA 1
ATOM 989 C C . SER A 1 131 ? 16.126 1.741 -0.460 1.00 97.75 131 SER A C 1
ATOM 991 O O . SER A 1 131 ? 15.201 1.365 -1.179 1.00 97.75 131 SER A O 1
ATOM 993 N N . ILE A 1 132 ? 15.933 2.108 0.805 1.00 98.50 132 ILE A N 1
ATOM 994 C CA . ILE A 1 132 ? 14.589 2.284 1.350 1.00 98.50 132 ILE A CA 1
ATOM 995 C C . ILE A 1 132 ? 13.981 3.505 0.664 1.00 98.50 132 ILE A C 1
ATOM 997 O O . ILE A 1 132 ? 14.532 4.601 0.747 1.00 98.50 132 ILE A O 1
ATOM 1001 N N . PHE A 1 133 ? 12.855 3.302 -0.011 1.00 98.44 133 PHE A N 1
ATOM 1002 C CA . PHE A 1 133 ? 12.100 4.379 -0.644 1.00 98.44 133 PHE A CA 1
ATOM 1003 C C . PHE A 1 133 ? 11.019 4.918 0.291 1.00 98.44 133 PHE A C 1
ATOM 1005 O O . PHE A 1 133 ? 10.836 6.126 0.409 1.00 98.44 133 PHE A O 1
ATOM 1012 N N . GLU A 1 134 ? 10.305 4.025 0.976 1.00 98.00 134 GLU A N 1
ATOM 1013 C CA . GLU A 1 134 ? 9.216 4.402 1.869 1.00 98.00 134 GLU A CA 1
ATOM 1014 C C . GLU A 1 134 ? 9.110 3.426 3.037 1.00 98.00 134 GLU A C 1
ATOM 1016 O O . GLU A 1 134 ? 9.338 2.226 2.889 1.00 98.00 134 GLU A O 1
ATOM 1021 N N . THR A 1 135 ? 8.738 3.945 4.205 1.00 98.38 135 THR A N 1
ATOM 1022 C CA . THR A 1 135 ? 8.247 3.149 5.330 1.00 98.38 135 THR A CA 1
ATOM 1023 C C . THR A 1 135 ? 6.963 3.776 5.851 1.00 98.38 135 THR A C 1
ATOM 1025 O O . THR A 1 135 ? 6.918 4.987 6.055 1.00 98.38 135 THR A O 1
ATOM 1028 N N . ILE A 1 136 ? 5.932 2.961 6.068 1.00 97.31 136 ILE A N 1
ATOM 1029 C CA . ILE A 1 136 ? 4.713 3.375 6.765 1.00 97.31 136 ILE A CA 1
ATOM 1030 C C . ILE A 1 136 ? 4.402 2.419 7.911 1.00 97.31 136 ILE A C 1
ATOM 1032 O O . ILE A 1 136 ? 4.721 1.230 7.837 1.00 97.31 136 ILE A O 1
ATOM 1036 N N . THR A 1 137 ? 3.729 2.930 8.936 1.00 97.00 137 THR A N 1
ATOM 1037 C CA . THR A 1 137 ? 3.274 2.141 10.079 1.00 97.00 137 THR A CA 1
ATOM 1038 C C . THR A 1 137 ? 1.765 2.277 10.225 1.00 97.00 137 THR A C 1
ATOM 1040 O O . THR A 1 137 ? 1.209 3.352 10.037 1.00 97.00 137 THR A O 1
ATOM 1043 N N . VAL A 1 138 ? 1.097 1.171 10.532 1.00 96.12 138 VAL A N 1
ATOM 1044 C CA . VAL A 1 138 ? -0.329 1.099 10.844 1.00 96.12 138 VAL A CA 1
ATOM 1045 C C . VAL A 1 138 ? -0.473 0.624 12.281 1.00 96.12 138 VAL A C 1
ATOM 1047 O O . VAL A 1 138 ? 0.042 -0.438 12.638 1.00 96.12 138 VAL A O 1
ATOM 1050 N N . ASP A 1 139 ? -1.182 1.400 13.091 1.00 95.06 139 ASP A N 1
ATOM 1051 C CA . ASP A 1 139 ? -1.605 0.999 14.427 1.00 95.06 139 ASP A CA 1
ATOM 1052 C C . ASP A 1 139 ? -2.700 -0.073 14.313 1.00 95.06 139 ASP A C 1
ATOM 1054 O O . ASP A 1 139 ? -3.698 0.095 13.609 1.00 95.06 139 ASP A O 1
ATOM 1058 N N . LEU A 1 140 ? -2.511 -1.209 14.981 1.00 95.12 140 LEU A N 1
ATOM 1059 C CA . LEU A 1 140 ? -3.429 -2.343 14.892 1.00 95.12 140 LEU A CA 1
ATOM 1060 C C . LEU A 1 140 ? -4.757 -2.088 15.629 1.00 95.12 140 LEU A C 1
ATOM 1062 O O . LEU A 1 140 ? -5.719 -2.810 15.376 1.00 95.12 140 LEU A O 1
ATOM 1066 N N . ALA A 1 141 ? -4.819 -1.133 16.570 1.00 92.50 141 ALA A N 1
ATOM 1067 C CA . ALA A 1 141 ? -6.019 -0.873 17.384 1.00 92.50 141 ALA A CA 1
ATOM 1068 C C . ALA A 1 141 ? -7.056 -0.101 16.604 1.00 92.50 141 ALA A C 1
ATOM 1070 O O . ALA A 1 141 ? -8.237 -0.438 16.564 1.00 92.50 141 ALA A O 1
ATOM 1071 N N . THR A 1 142 ? -6.569 0.954 15.985 1.00 90.06 142 THR A N 1
ATOM 1072 C CA . THR A 1 142 ? -7.340 1.908 15.214 1.00 90.06 142 THR A CA 1
ATOM 1073 C C . THR A 1 142 ? -7.405 1.500 13.748 1.00 90.06 142 THR A C 1
ATOM 1075 O O . THR A 1 142 ? -8.305 1.917 13.019 1.00 90.06 142 THR A O 1
ATOM 1078 N N . GLY A 1 143 ? -6.448 0.681 13.302 1.00 87.88 143 GLY A N 1
ATOM 1079 C CA . GLY A 1 143 ? -6.274 0.338 11.905 1.00 87.88 143 GLY A CA 1
ATOM 1080 C C . GLY A 1 143 ? -5.900 1.541 11.041 1.00 87.88 143 GLY A C 1
ATOM 1081 O O . GLY A 1 143 ? -6.156 1.488 9.837 1.00 87.88 143 GLY A O 1
ATOM 1082 N N . GLN A 1 144 ? -5.371 2.602 11.660 1.00 87.56 144 GLN A N 1
ATOM 1083 C CA . GLN A 1 144 ? -4.959 3.857 11.037 1.00 87.56 144 GLN A CA 1
ATOM 1084 C C . GLN A 1 144 ? -3.464 3.838 10.744 1.00 87.56 144 GLN A C 1
ATOM 1086 O O . GLN A 1 144 ? -2.679 3.289 11.519 1.00 87.56 144 GLN A O 1
ATOM 1091 N N . GLN A 1 145 ? -3.060 4.493 9.658 1.00 86.56 145 GLN A N 1
ATOM 1092 C CA . GLN A 1 145 ? -1.654 4.839 9.471 1.00 86.56 145 GLN A CA 1
ATOM 1093 C C . GLN A 1 145 ? -1.229 5.907 10.498 1.00 86.56 145 GLN A C 1
ATOM 1095 O O . GLN A 1 145 ? -1.963 6.878 10.692 1.00 86.56 145 GLN A O 1
ATOM 1100 N N . ILE A 1 146 ? -0.050 5.739 11.109 1.00 87.31 146 ILE A N 1
ATOM 1101 C CA . ILE A 1 146 ? 0.568 6.657 12.085 1.00 87.31 146 ILE A CA 1
ATOM 1102 C C . ILE A 1 146 ? 1.992 7.053 11.695 1.00 87.31 146 ILE A C 1
ATOM 1104 O O . ILE A 1 146 ? 2.624 6.312 10.902 1.00 87.31 146 ILE A O 1
#

Radius of gyration: 14.82 Å; Cα contacts (8 Å, |Δi|>4): 338; chains: 1; bounding box: 44×24×41 Å

Mean predicted aligned error: 4.21 Å

Secondary structure (DSSP, 8-state):
----EEE-SS-S--SS-STTSSS----HHHHHHHH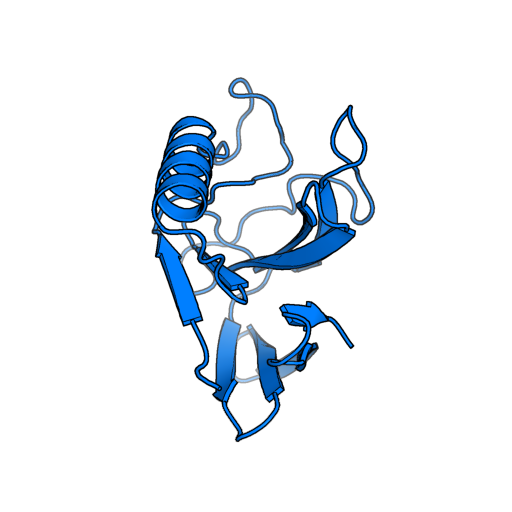HHHHHHT---SEEEE-SSSSEEEEEEE-TTS-EEEEEEE--SSS------S-TT-B-TTS-EEEEEEE-SEEEEEEEE-SSEEEEEEEEEETTEEEEEEEEEEETTT--B-

pLDDT: mean 90.37, std 12.4, range [41.09, 98.75]

Foldseek 3Di:
DDAFEAEDAAFQDAPVQDPDDDFRHGDVVVVVVLVVVCVVVVHHHLEYEYEPAQWWWWKWFQDPVRATHIYIYQNQADPQWDDRNDDQQDADPVRRMGRHDIDGAHWDWDWDDDPFKIKIWTWGDDPPDIDTPDIWIATPVRSHID

Nearest PDB structures (foldseek):
  8fru-assembly1_D  TM=7.410E-01  e=5.591E-01  Giardia duodenalis assemblage A
  8ove-assembly1_Bu  TM=7.475E-01  e=7.424E-01  Trypanosoma brucei brucei
  6s05-assembly1_P  TM=7.439E-01  e=7.424E-01  Saccharomyces cerevisiae
  4wpy-assembly1_A-2  TM=7.147E-01  e=7.014E-01  Mycobacterium tuberculosis H37Rv
  3q0x-assembly1_A  TM=7.410E-01  e=4.307E+00  Chlamydomonas reinhardtii

Sequence (146 aa):
MRALLLAVHHPPYASGLQESGFGHPGNPDMLKDIDDCCTAAGIWPHAVLSAHSHNYQRYMRTLSNNRVMPYFIVGTGGIGTQNIPAPIGAKSADGSVRFSNAIESYGFLTTSASKDHLTFTFTAAVDTHRSIFETITVDLATGQQI

Solvent-accessible surface area (backbone atoms only — not comparable to full-atom values): 8066 Å² total; per-residue (Å²): 126,77,92,44,72,43,78,44,60,69,25,50,71,33,54,52,86,52,93,83,59,100,62,80,55,38,32,62,67,59,39,48,53,52,50,52,53,25,60,75,67,74,51,78,62,48,31,40,41,20,22,80,46,24,17,38,39,33,33,37,36,48,45,98,85,71,39,37,30,47,36,39,28,59,22,14,82,73,63,79,69,38,78,77,65,55,66,75,65,43,59,46,97,84,60,44,34,31,40,62,44,70,48,70,40,32,37,52,74,48,75,47,79,59,85,57,38,40,36,42,35,37,32,37,38,56,93,92,50,73,44,82,75,46,75,52,35,29,36,61,88,73,35,28,68,103